Protein AF-A0A7S7NWF1-F1 (afdb_monomer)

Structure (mmCIF, N/CA/C/O backbone):
data_AF-A0A7S7NWF1-F1
#
_entry.id   AF-A0A7S7NWF1-F1
#
loop_
_atom_site.group_PDB
_atom_site.id
_atom_site.type_symbol
_atom_site.label_atom_id
_atom_site.label_alt_id
_atom_site.label_comp_id
_atom_site.label_asym_id
_atom_site.label_entity_id
_atom_site.label_seq_id
_atom_site.pdbx_PDB_ins_code
_atom_site.Cartn_x
_atom_site.Cartn_y
_atom_site.Cartn_z
_atom_site.occupancy
_atom_site.B_iso_or_equiv
_atom_site.auth_seq_id
_atom_site.auth_comp_id
_atom_site.auth_asym_id
_atom_site.auth_atom_id
_atom_site.pdbx_PDB_model_num
ATOM 1 N N . MET A 1 1 ? 35.796 22.844 -21.323 1.00 34.91 1 MET A N 1
ATOM 2 C CA . MET A 1 1 ? 35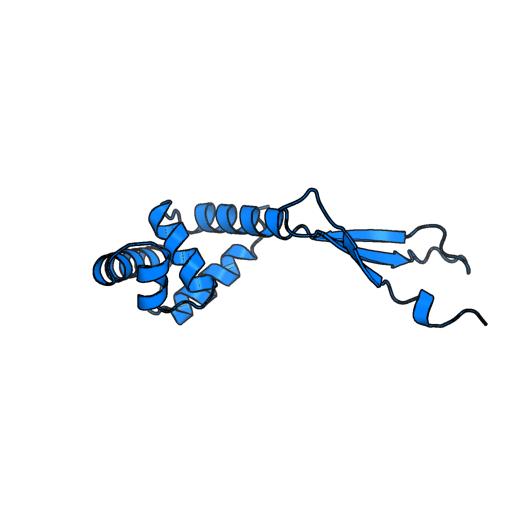.401 21.689 -20.488 1.00 34.91 1 MET A CA 1
ATOM 3 C C . MET A 1 1 ? 33.900 21.795 -20.284 1.00 34.91 1 MET A C 1
ATOM 5 O O . MET A 1 1 ? 33.510 22.794 -19.703 1.00 34.91 1 MET A O 1
ATOM 9 N N . PRO A 1 2 ? 33.062 20.896 -20.827 1.00 40.34 2 PRO A N 1
ATOM 10 C CA . PRO A 1 2 ? 31.645 20.875 -20.481 1.00 40.34 2 PRO A CA 1
ATOM 11 C C . PRO A 1 2 ? 31.454 20.173 -19.129 1.00 40.34 2 PRO A C 1
ATOM 13 O O . PRO A 1 2 ? 32.124 19.173 -18.854 1.00 40.34 2 PRO A O 1
ATOM 16 N N . ASP A 1 3 ? 30.579 20.742 -18.302 1.00 41.38 3 ASP A N 1
ATOM 17 C CA . ASP A 1 3 ? 30.317 20.360 -16.915 1.00 41.38 3 ASP A CA 1
ATOM 18 C C . ASP A 1 3 ? 29.914 18.891 -16.751 1.00 41.38 3 ASP A C 1
ATOM 20 O O . ASP A 1 3 ? 29.093 18.333 -17.482 1.00 41.38 3 ASP A O 1
ATOM 24 N N . SER A 1 4 ? 30.488 18.264 -15.728 1.00 49.88 4 SER A N 1
ATOM 25 C CA . SER A 1 4 ? 30.232 16.884 -15.307 1.00 49.88 4 SER A CA 1
ATOM 26 C C . SER A 1 4 ? 28.786 16.613 -14.860 1.00 49.88 4 SER A C 1
ATOM 28 O O . SER A 1 4 ? 28.414 15.447 -14.737 1.00 49.88 4 SER A O 1
ATOM 30 N N . GLU A 1 5 ? 27.962 17.648 -14.667 1.00 46.91 5 GLU A N 1
ATOM 31 C CA . GLU A 1 5 ? 26.540 17.522 -14.312 1.00 46.91 5 GLU A CA 1
ATOM 32 C C . GLU A 1 5 ? 25.650 17.107 -15.498 1.00 46.91 5 GLU A C 1
ATOM 34 O O . GLU A 1 5 ? 24.665 16.403 -15.299 1.00 46.91 5 GLU A O 1
ATOM 39 N N . ASP A 1 6 ? 26.030 17.415 -16.745 1.00 48.09 6 ASP A N 1
ATOM 40 C CA . ASP A 1 6 ? 25.208 17.133 -17.943 1.00 48.09 6 ASP A CA 1
ATOM 41 C C . ASP A 1 6 ? 25.234 15.642 -18.372 1.00 48.09 6 ASP A C 1
ATOM 43 O O . ASP A 1 6 ? 24.534 15.195 -19.287 1.00 48.09 6 ASP A O 1
ATOM 47 N N . ARG A 1 7 ? 26.051 14.827 -17.687 1.00 49.53 7 ARG A N 1
ATOM 48 C CA . ARG A 1 7 ? 26.140 13.370 -17.893 1.00 49.53 7 ARG A CA 1
ATOM 49 C C . ARG A 1 7 ? 25.207 12.566 -16.993 1.00 49.53 7 ARG A C 1
ATOM 51 O O . ARG A 1 7 ? 24.887 11.427 -17.337 1.00 49.53 7 ARG A O 1
ATOM 58 N N . ALA A 1 8 ? 24.783 13.118 -15.860 1.00 55.34 8 ALA A N 1
ATOM 59 C CA . ALA A 1 8 ? 23.874 12.440 -14.951 1.00 55.34 8 ALA A CA 1
ATOM 60 C C . ALA A 1 8 ? 22.443 12.731 -15.404 1.00 55.34 8 ALA A C 1
ATOM 62 O O . ALA A 1 8 ? 21.995 13.873 -15.396 1.00 55.34 8 ALA A O 1
ATOM 63 N N . GLY A 1 9 ? 21.729 11.705 -15.860 1.00 61.25 9 GLY A N 1
ATOM 64 C CA . GLY A 1 9 ? 20.334 11.868 -16.240 1.00 61.25 9 GLY A CA 1
ATOM 65 C C . GLY A 1 9 ? 19.509 12.531 -15.133 1.00 61.25 9 GLY A C 1
ATOM 66 O O . GLY A 1 9 ? 19.601 12.138 -13.973 1.00 61.25 9 GLY A O 1
ATOM 67 N N . GLY A 1 10 ? 18.722 13.547 -15.488 1.00 74.06 10 GLY A N 1
ATOM 68 C CA . GLY A 1 10 ? 17.906 14.300 -14.536 1.00 74.06 10 GLY A CA 1
ATOM 69 C C . GLY A 1 10 ? 16.556 13.632 -14.279 1.00 74.06 10 GLY A C 1
ATOM 70 O O . GLY A 1 10 ? 15.942 13.090 -15.204 1.00 74.06 10 GLY A O 1
ATOM 71 N N . LEU A 1 11 ? 16.084 13.692 -13.031 1.00 73.19 11 LEU A N 1
ATOM 72 C CA . LEU A 1 11 ? 14.693 13.402 -12.689 1.00 73.19 11 LEU A CA 1
ATOM 73 C C . LEU A 1 11 ? 13.858 14.657 -12.963 1.00 73.19 11 LEU A C 1
ATOM 75 O O . LEU A 1 11 ? 14.127 15.717 -12.404 1.00 73.19 11 LEU A O 1
ATOM 79 N N . VAL A 1 12 ? 12.836 14.530 -13.801 1.00 81.62 12 VAL A N 1
ATOM 80 C CA . VAL A 1 12 ? 11.898 15.606 -14.127 1.00 81.62 12 VAL A CA 1
ATOM 81 C C . VAL A 1 12 ? 10.490 15.145 -13.782 1.00 81.62 12 VAL A C 1
ATOM 83 O O . VAL A 1 12 ? 10.065 14.057 -14.171 1.00 81.62 12 VAL A O 1
ATOM 86 N N . GLN A 1 13 ? 9.752 15.979 -13.055 1.00 80.06 13 GLN A N 1
ATOM 87 C CA . GLN A 1 13 ? 8.312 15.809 -12.904 1.00 80.06 13 GLN A CA 1
ATOM 88 C C . GLN A 1 13 ? 7.605 16.421 -14.109 1.00 80.06 13 GLN A C 1
ATOM 90 O O . GLN A 1 13 ? 7.828 17.582 -14.444 1.00 80.06 13 GLN A O 1
ATOM 95 N N . ILE A 1 14 ? 6.762 15.629 -14.769 1.00 82.56 14 ILE A N 1
ATOM 96 C CA . ILE A 1 14 ? 5.909 16.105 -15.856 1.00 82.56 14 ILE A CA 1
ATOM 97 C C . ILE A 1 14 ? 4.510 16.299 -15.281 1.00 82.56 14 ILE A C 1
ATOM 99 O O . ILE A 1 14 ? 3.824 15.330 -14.932 1.00 82.56 14 ILE A O 1
ATOM 103 N N . GLU A 1 15 ? 4.112 17.564 -15.182 1.00 82.88 15 GLU A N 1
ATOM 104 C CA . GLU A 1 15 ? 2.767 17.961 -14.781 1.00 82.88 15 GLU A CA 1
ATOM 105 C C . GLU A 1 15 ? 1.727 17.413 -15.761 1.00 82.88 15 GLU A C 1
ATOM 107 O O . GLU A 1 15 ? 1.922 17.381 -16.980 1.00 82.88 15 GLU A O 1
ATOM 112 N N . ARG A 1 16 ? 0.603 16.961 -15.209 1.00 78.94 16 ARG A N 1
ATOM 113 C CA . ARG A 1 16 ? -0.545 16.473 -15.978 1.00 78.94 16 ARG A CA 1
ATOM 114 C C . ARG A 1 16 ? -1.678 17.491 -15.898 1.00 78.94 16 ARG A C 1
ATOM 116 O O . ARG A 1 16 ? -1.599 18.482 -15.178 1.00 78.94 16 ARG A O 1
ATOM 123 N N . SER A 1 17 ? -2.757 17.241 -16.638 1.00 80.31 17 SER A N 1
ATOM 124 C CA . SER A 1 17 ? -3.998 18.006 -16.498 1.00 80.31 17 SER A CA 1
ATOM 125 C C . SER A 1 17 ? -4.411 18.117 -15.023 1.00 80.31 17 SER A C 1
ATOM 127 O O . SER A 1 17 ? -4.219 17.170 -14.254 1.00 80.31 17 SER A O 1
ATOM 129 N N . ALA A 1 18 ? -4.978 19.267 -14.646 1.00 68.06 18 ALA A N 1
ATOM 130 C CA . ALA A 1 18 ? -5.285 19.608 -13.259 1.00 68.06 18 ALA A CA 1
ATOM 131 C C . ALA A 1 18 ? -5.995 18.458 -12.515 1.00 68.06 18 ALA A C 1
ATOM 133 O O . ALA A 1 18 ? -7.057 17.996 -12.932 1.00 68.06 18 ALA A O 1
ATOM 134 N N . GLY A 1 19 ? -5.387 17.998 -11.415 1.00 69.00 19 GLY A N 1
ATOM 135 C CA . GLY A 1 19 ? -5.923 16.948 -10.540 1.00 69.00 19 GLY A CA 1
ATOM 136 C C . GLY A 1 19 ? -5.339 15.541 -10.727 1.00 69.00 19 GLY A C 1
ATOM 137 O O . GLY A 1 19 ? -5.716 14.640 -9.981 1.00 69.00 19 GLY A O 1
ATOM 138 N N . GLN A 1 20 ? -4.421 15.320 -11.674 1.00 75.50 20 GLN A N 1
ATOM 139 C CA . GLN A 1 20 ? -3.729 14.033 -11.830 1.00 75.50 20 GLN A CA 1
ATOM 140 C C . GLN A 1 20 ? -2.340 14.046 -11.181 1.00 75.50 20 GLN A C 1
ATOM 142 O O . GLN A 1 20 ? -1.635 15.049 -11.233 1.00 75.50 20 GLN A O 1
ATOM 147 N N . ALA A 1 21 ? -1.928 12.911 -10.604 1.00 75.50 21 ALA A N 1
ATOM 148 C CA . ALA A 1 21 ? -0.576 12.759 -10.070 1.00 75.50 21 ALA A CA 1
ATOM 149 C C . ALA A 1 21 ? 0.474 12.960 -11.186 1.00 75.50 21 ALA A C 1
ATOM 151 O O . ALA A 1 21 ? 0.293 12.404 -12.278 1.00 75.50 21 ALA A O 1
ATOM 152 N N . PRO A 1 22 ? 1.558 13.719 -10.935 1.00 81.25 22 PRO A N 1
ATOM 153 C CA . PRO A 1 22 ? 2.575 14.002 -11.942 1.00 81.25 22 PRO A CA 1
ATOM 154 C C . PRO A 1 22 ? 3.297 12.720 -12.367 1.00 81.25 22 PRO A C 1
ATOM 156 O O . PRO A 1 22 ? 3.451 11.775 -11.585 1.00 81.25 22 PRO A O 1
ATOM 159 N N . LEU A 1 23 ? 3.753 12.685 -13.617 1.00 82.75 23 LEU A N 1
ATOM 160 C CA . LEU A 1 23 ? 4.610 11.602 -14.097 1.00 82.75 23 LEU A CA 1
ATOM 161 C C . LEU A 1 23 ? 6.044 11.854 -13.628 1.00 82.75 23 LEU A C 1
ATOM 163 O O . LEU A 1 23 ? 6.510 12.992 -13.635 1.00 82.75 23 LEU A O 1
ATOM 167 N N . LEU A 1 24 ? 6.760 10.792 -13.267 1.00 84.25 24 LEU A N 1
ATOM 168 C CA . LEU A 1 24 ? 8.194 10.863 -12.997 1.00 84.25 24 LEU A CA 1
ATOM 169 C C . LEU A 1 24 ? 8.936 10.432 -14.257 1.00 84.25 24 LEU A C 1
ATOM 171 O O . LEU A 1 24 ? 8.810 9.285 -14.679 1.00 84.25 24 LEU A O 1
ATOM 175 N N . ALA A 1 25 ? 9.700 11.332 -14.859 1.00 85.50 25 ALA A N 1
ATOM 176 C CA . ALA A 1 25 ? 10.542 11.030 -16.004 1.00 85.50 25 ALA A CA 1
ATOM 177 C C . ALA A 1 25 ? 12.010 11.054 -15.584 1.00 85.50 25 ALA A C 1
ATOM 179 O O . ALA A 1 25 ? 12.450 11.980 -14.909 1.00 85.50 25 ALA A O 1
ATOM 180 N N . TRP A 1 26 ? 12.781 10.059 -16.009 1.00 83.56 26 TRP A N 1
ATOM 181 C CA . TRP A 1 26 ? 14.239 10.142 -15.985 1.00 83.56 26 TRP A CA 1
ATOM 182 C C . TRP A 1 26 ? 14.748 10.110 -17.422 1.00 83.56 26 TRP A C 1
ATOM 184 O O . TRP A 1 26 ? 14.270 9.307 -18.228 1.00 83.56 26 TRP A O 1
ATOM 194 N N . ALA A 1 27 ? 15.688 10.992 -17.751 1.00 82.56 27 ALA A N 1
ATOM 195 C CA . ALA A 1 27 ? 16.275 11.070 -19.084 1.00 82.56 27 ALA A CA 1
ATOM 196 C C . ALA A 1 27 ? 17.768 10.771 -19.012 1.00 82.56 27 ALA A C 1
ATOM 198 O O . ALA A 1 27 ? 18.508 11.530 -18.400 1.00 82.56 27 ALA A O 1
ATOM 199 N N . THR A 1 28 ? 18.227 9.712 -19.671 1.00 82.44 28 THR A N 1
ATOM 200 C CA . THR A 1 28 ? 19.647 9.346 -19.726 1.00 82.44 28 THR A CA 1
ATOM 201 C C . THR A 1 28 ? 20.217 9.510 -21.125 1.00 82.44 28 THR A C 1
ATOM 203 O O . THR A 1 28 ? 19.549 9.139 -22.097 1.00 82.44 28 THR A O 1
ATOM 206 N N . PRO A 1 29 ? 21.428 10.074 -21.278 1.00 78.12 29 PRO A N 1
ATOM 207 C CA . PRO A 1 29 ? 22.098 10.091 -22.568 1.00 78.12 29 PRO A CA 1
ATOM 208 C C . PRO A 1 29 ? 22.392 8.661 -23.032 1.00 78.12 29 PRO A C 1
ATOM 210 O O . PRO A 1 29 ? 22.961 7.856 -22.295 1.00 78.12 29 PRO A O 1
ATOM 213 N N . LEU A 1 30 ? 22.021 8.345 -24.274 1.00 78.38 30 LEU A N 1
ATOM 214 C CA . LEU A 1 30 ? 22.397 7.078 -24.887 1.00 78.38 30 LEU A CA 1
ATOM 215 C C . LEU A 1 30 ? 23.804 7.233 -25.470 1.00 78.38 30 LEU A C 1
ATOM 217 O O . LEU A 1 30 ? 24.012 7.968 -26.437 1.00 78.38 30 LEU A O 1
ATOM 221 N N . VAL A 1 31 ? 24.782 6.566 -24.859 1.00 74.38 31 VAL A N 1
ATOM 222 C CA . VAL A 1 31 ? 26.170 6.594 -25.331 1.00 74.38 31 VAL A CA 1
ATOM 223 C C . VAL A 1 31 ? 26.252 5.791 -26.630 1.00 74.38 31 VAL A C 1
ATOM 225 O O . VAL A 1 31 ? 26.095 4.575 -26.619 1.00 74.38 31 VAL A O 1
ATOM 228 N N . ASN A 1 32 ? 26.489 6.469 -27.754 1.00 72.25 32 ASN A N 1
ATOM 229 C CA . ASN A 1 32 ? 26.598 5.857 -29.085 1.00 72.25 32 ASN A CA 1
ATOM 230 C C . ASN A 1 32 ? 28.024 5.942 -29.670 1.00 72.25 32 ASN A C 1
ATOM 232 O O . ASN A 1 32 ? 28.199 5.857 -30.881 1.00 72.25 32 ASN A O 1
ATOM 236 N N . GLY A 1 33 ? 29.042 6.150 -28.827 1.00 68.94 33 GLY A N 1
ATOM 237 C CA . GLY A 1 33 ? 30.437 6.328 -29.256 1.00 68.94 33 GLY A CA 1
ATOM 238 C C . GLY A 1 33 ? 30.778 7.731 -29.781 1.00 68.94 33 GLY A C 1
ATOM 239 O O . GLY A 1 33 ? 31.949 8.014 -30.014 1.00 68.94 33 GLY A O 1
ATOM 240 N N . SER A 1 34 ? 29.793 8.627 -29.917 1.00 69.00 34 SER A N 1
ATOM 241 C CA . SER A 1 34 ? 30.007 10.043 -30.237 1.00 69.00 34 SER A CA 1
ATOM 242 C C . SER A 1 34 ? 30.323 10.864 -28.976 1.00 69.00 34 SER A C 1
ATOM 244 O O . SER A 1 34 ? 29.718 10.625 -27.925 1.00 69.00 34 SER A O 1
ATOM 246 N N . PRO A 1 35 ? 31.209 11.878 -29.054 1.00 66.06 35 PRO A N 1
ATOM 247 C CA . PRO A 1 35 ? 31.443 12.825 -27.962 1.00 66.06 35 PRO A CA 1
ATOM 248 C C . PRO A 1 35 ? 30.205 13.666 -27.603 1.00 66.06 35 PRO A C 1
ATOM 250 O O . PRO A 1 35 ? 30.122 14.169 -26.483 1.00 66.06 35 PRO A O 1
ATOM 253 N N . THR A 1 36 ? 29.232 13.787 -28.513 1.00 68.19 36 THR A N 1
ATOM 254 C CA . THR A 1 36 ? 27.927 14.419 -28.277 1.00 68.19 36 THR A CA 1
ATOM 255 C C . THR A 1 36 ? 26.806 13.378 -28.415 1.00 68.19 36 THR A C 1
ATOM 257 O O . THR A 1 36 ? 26.605 12.841 -29.509 1.00 68.19 36 THR A O 1
ATOM 260 N N . PRO A 1 37 ? 26.063 13.055 -27.335 1.00 62.97 37 PRO A N 1
ATOM 261 C CA . PRO A 1 37 ? 24.969 12.093 -27.410 1.00 62.97 37 PRO A CA 1
ATOM 262 C C . PRO A 1 37 ? 23.817 12.668 -28.244 1.00 62.97 37 PRO A C 1
ATOM 264 O O . PRO A 1 37 ? 23.199 13.662 -27.873 1.00 62.97 37 PRO A O 1
ATOM 267 N N . THR A 1 38 ? 23.523 12.032 -29.380 1.00 70.25 38 THR A N 1
ATOM 268 C CA . THR A 1 38 ? 22.440 12.438 -30.298 1.00 70.25 38 THR A CA 1
ATOM 269 C C . THR A 1 38 ? 21.056 12.025 -29.792 1.00 70.25 38 THR A C 1
ATOM 271 O O . THR A 1 38 ? 20.054 12.644 -30.136 1.00 70.25 38 THR A O 1
ATOM 274 N N . TYR A 1 39 ? 20.992 10.984 -28.959 1.00 76.62 39 TYR A N 1
ATOM 275 C CA . TYR A 1 39 ? 19.747 10.403 -28.465 1.00 76.62 39 TYR A CA 1
ATOM 276 C C . TYR A 1 39 ? 19.753 10.329 -26.935 1.00 76.62 39 TYR A C 1
ATOM 278 O O . TYR A 1 39 ? 20.790 10.087 -26.312 1.00 76.62 39 TYR A O 1
ATOM 286 N N . ARG A 1 40 ? 18.577 10.502 -26.324 1.00 80.00 40 ARG A N 1
ATOM 287 C CA . ARG A 1 40 ? 18.347 10.290 -24.890 1.00 80.00 40 ARG A CA 1
ATOM 288 C C . ARG A 1 40 ? 17.228 9.269 -24.715 1.00 80.00 40 ARG A C 1
ATOM 290 O O . ARG A 1 40 ? 16.191 9.378 -25.365 1.00 80.00 40 ARG A O 1
ATOM 297 N N . ALA A 1 41 ? 17.435 8.283 -23.850 1.00 82.12 41 ALA A N 1
ATOM 298 C CA . ALA A 1 41 ? 16.368 7.386 -23.431 1.00 82.12 41 ALA A CA 1
ATOM 299 C C . ALA A 1 41 ? 15.610 8.040 -22.274 1.00 82.12 41 ALA A C 1
ATOM 301 O O . ALA A 1 41 ? 16.227 8.517 -21.322 1.00 82.12 41 ALA A O 1
ATOM 302 N N . VAL A 1 42 ? 14.282 8.063 -22.358 1.00 84.19 42 VAL A N 1
ATOM 303 C CA . VAL A 1 42 ? 13.418 8.601 -21.305 1.00 84.19 42 VAL A CA 1
ATOM 304 C C . VAL A 1 42 ? 12.580 7.460 -20.755 1.00 84.19 42 VAL A C 1
ATOM 306 O O . VAL A 1 42 ? 11.800 6.874 -21.504 1.00 84.19 42 VAL A O 1
ATOM 309 N N . ALA A 1 43 ? 12.720 7.135 -19.467 1.00 83.56 43 ALA A N 1
ATOM 310 C CA . ALA A 1 43 ? 11.746 6.261 -18.816 1.00 83.56 43 ALA A CA 1
ATOM 311 C C . ALA A 1 43 ? 10.763 7.096 -18.004 1.00 83.56 43 ALA A C 1
ATOM 313 O O . ALA A 1 43 ? 11.154 7.966 -17.227 1.00 83.56 43 ALA A O 1
ATOM 314 N N . ILE A 1 44 ? 9.482 6.810 -18.213 1.00 83.62 44 ILE A N 1
ATOM 315 C CA . ILE A 1 44 ? 8.360 7.495 -17.587 1.00 83.62 44 ILE A CA 1
ATOM 316 C C . ILE A 1 44 ? 7.702 6.511 -16.628 1.00 83.62 44 ILE A C 1
ATOM 318 O O . ILE A 1 44 ? 7.269 5.429 -17.028 1.00 83.62 44 ILE A O 1
ATOM 322 N N . VAL A 1 45 ? 7.606 6.894 -15.364 1.00 83.31 45 VAL A N 1
ATOM 323 C CA . VAL A 1 45 ? 6.845 6.186 -14.343 1.00 83.31 45 VAL A CA 1
ATOM 324 C C . VAL A 1 45 ? 5.551 6.956 -14.121 1.00 83.31 45 VAL A C 1
ATOM 326 O O . VAL A 1 45 ? 5.570 8.116 -13.715 1.00 83.31 45 VAL A O 1
ATOM 329 N N . ASP A 1 46 ? 4.425 6.297 -14.388 1.00 85.69 46 ASP A N 1
ATOM 330 C CA . ASP A 1 46 ? 3.088 6.793 -14.060 1.00 85.69 46 ASP A CA 1
ATOM 331 C C . ASP A 1 46 ? 2.626 6.145 -12.737 1.00 85.69 46 ASP A C 1
ATOM 333 O O . ASP A 1 46 ? 2.292 4.951 -12.724 1.00 85.69 46 ASP A O 1
ATOM 337 N N . PRO A 1 47 ? 2.602 6.893 -11.614 1.00 78.75 47 PRO A N 1
ATOM 338 C CA . PRO A 1 47 ? 2.174 6.360 -10.322 1.00 78.75 47 PRO A CA 1
ATOM 339 C C . PRO A 1 47 ? 0.724 5.859 -10.329 1.00 78.75 47 PRO A C 1
ATOM 341 O O . PRO A 1 47 ? 0.417 4.863 -9.669 1.00 78.75 47 PRO A O 1
ATOM 344 N N . ALA A 1 48 ? -0.161 6.501 -11.099 1.00 80.12 48 ALA A N 1
ATOM 345 C CA . ALA A 1 48 ? -1.569 6.124 -11.182 1.00 80.12 48 ALA A CA 1
ATOM 346 C C . ALA A 1 48 ? -1.741 4.792 -11.925 1.00 80.12 48 ALA A C 1
ATOM 348 O O . ALA A 1 48 ? -2.484 3.919 -11.473 1.00 80.12 48 ALA A O 1
ATOM 349 N N . ARG A 1 49 ? -0.989 4.575 -13.014 1.00 78.75 49 ARG A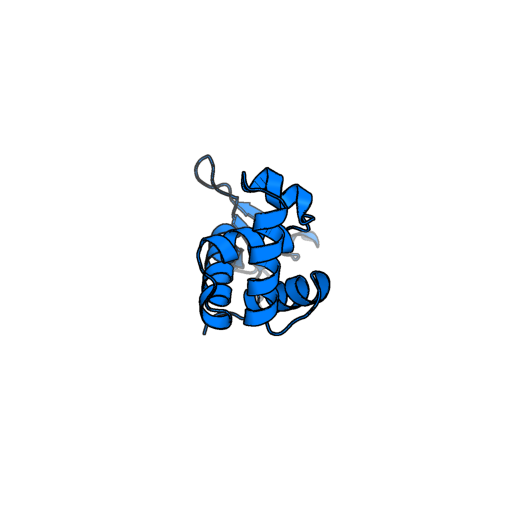 N 1
ATOM 350 C CA . ARG A 1 49 ? -0.948 3.258 -13.676 1.00 78.75 49 ARG A CA 1
ATOM 351 C C . ARG A 1 49 ? -0.388 2.183 -12.756 1.00 78.75 49 ARG A C 1
ATOM 353 O O 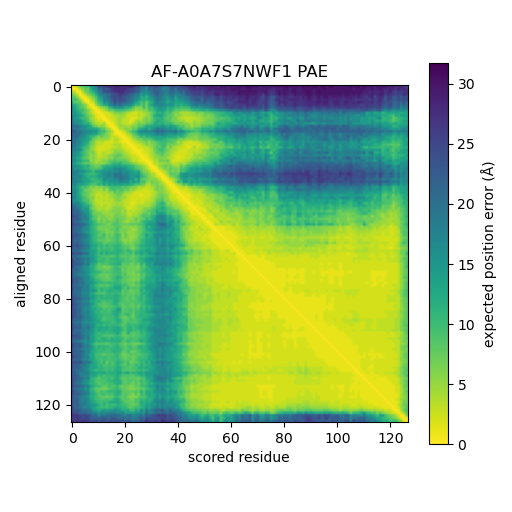. ARG A 1 49 ? -0.927 1.083 -12.727 1.00 78.75 49 ARG A O 1
ATOM 360 N N . ARG A 1 50 ? 0.643 2.498 -11.965 1.00 74.56 50 ARG A N 1
ATOM 361 C CA . ARG A 1 50 ? 1.223 1.531 -11.026 1.00 74.56 50 ARG A CA 1
ATOM 362 C C . ARG A 1 50 ? 0.229 1.089 -9.949 1.00 74.56 50 ARG A C 1
ATOM 364 O O . ARG A 1 50 ? 0.191 -0.097 -9.633 1.00 74.56 50 ARG A O 1
ATOM 371 N N . GLN A 1 51 ? -0.591 2.003 -9.426 1.00 76.38 51 GLN A N 1
ATOM 372 C CA . GLN A 1 51 ? -1.678 1.649 -8.504 1.00 76.38 51 GLN A CA 1
ATOM 373 C C . GLN A 1 51 ? -2.713 0.730 -9.163 1.00 76.38 51 GLN A C 1
ATOM 375 O O . GLN A 1 51 ? -3.057 -0.296 -8.583 1.00 76.38 51 GLN A O 1
ATOM 380 N N . LEU A 1 52 ? -3.147 1.033 -10.392 1.00 76.75 52 LEU A N 1
ATOM 381 C CA . LEU A 1 52 ? -4.090 0.182 -11.130 1.00 76.75 52 LEU A CA 1
ATOM 382 C C . LEU A 1 52 ? -3.537 -1.234 -11.361 1.00 76.75 52 LEU A C 1
ATOM 384 O O . LEU A 1 52 ? -4.242 -2.216 -11.130 1.00 76.75 52 LEU A O 1
ATOM 388 N N . THR A 1 53 ? -2.267 -1.355 -11.763 1.00 77.94 53 THR A N 1
ATOM 389 C CA . THR A 1 53 ? -1.608 -2.657 -11.949 1.00 77.94 53 THR A CA 1
ATOM 390 C C . THR A 1 53 ? -1.495 -3.427 -10.635 1.00 77.94 53 THR A C 1
ATOM 392 O O . THR A 1 53 ? -1.743 -4.631 -10.615 1.00 77.94 53 THR A O 1
ATOM 395 N N . ALA A 1 54 ? -1.174 -2.747 -9.531 1.00 82.19 54 ALA A N 1
ATOM 396 C CA . ALA A 1 54 ? -1.127 -3.369 -8.213 1.00 82.19 54 ALA A CA 1
ATOM 397 C C . ALA A 1 54 ? -2.498 -3.928 -7.805 1.00 82.19 54 ALA A C 1
ATOM 399 O O . ALA A 1 54 ? -2.578 -5.082 -7.390 1.00 82.19 54 ALA A O 1
ATOM 400 N N . SER A 1 55 ? -3.582 -3.162 -7.973 1.00 83.06 55 SER A N 1
ATOM 401 C CA . SER A 1 55 ? -4.936 -3.644 -7.672 1.00 83.06 55 SER A CA 1
ATOM 402 C C . SER A 1 55 ? -5.302 -4.869 -8.515 1.00 83.06 55 SER A C 1
ATOM 404 O O . SER A 1 55 ? -5.775 -5.860 -7.961 1.00 83.06 55 SER A O 1
ATOM 406 N N . ALA A 1 56 ? -4.999 -4.859 -9.818 1.00 83.06 56 ALA A N 1
ATOM 407 C CA . ALA A 1 56 ? -5.237 -6.005 -10.699 1.00 83.06 56 ALA A CA 1
ATOM 408 C C . ALA A 1 56 ? -4.424 -7.252 -10.289 1.00 83.06 56 ALA A C 1
ATOM 410 O O . ALA A 1 56 ? -4.960 -8.361 -10.251 1.00 83.06 56 ALA A O 1
ATOM 411 N N . ALA A 1 57 ? -3.149 -7.083 -9.924 1.00 85.62 57 ALA A N 1
ATOM 412 C CA . ALA A 1 57 ? -2.297 -8.178 -9.456 1.00 85.62 57 ALA A CA 1
ATOM 413 C C . ALA A 1 57 ? -2.812 -8.787 -8.138 1.00 85.62 57 ALA A C 1
ATOM 415 O O . ALA A 1 57 ? -2.836 -10.011 -7.969 1.00 85.62 57 ALA A O 1
ATOM 416 N N . LEU A 1 58 ? -3.277 -7.946 -7.208 1.00 88.75 58 LEU A N 1
ATOM 417 C CA . LEU A 1 58 ? -3.884 -8.386 -5.951 1.00 88.75 58 LEU A CA 1
ATOM 418 C C . LEU A 1 58 ? -5.201 -9.141 -6.182 1.00 88.75 58 LEU A C 1
ATOM 420 O O . LEU A 1 58 ? -5.428 -10.176 -5.549 1.00 88.75 58 LEU A O 1
ATOM 424 N N . GLU A 1 59 ? -6.045 -8.667 -7.101 1.00 86.75 59 GLU A N 1
ATOM 425 C CA . GLU A 1 59 ? -7.284 -9.349 -7.486 1.00 86.75 59 GLU A CA 1
ATOM 426 C C . GLU A 1 59 ? -7.005 -10.729 -8.094 1.00 86.75 59 GLU A C 1
ATOM 428 O O . GLU A 1 59 ? -7.607 -11.717 -7.663 1.00 86.75 59 GLU A O 1
ATOM 433 N N . ALA A 1 60 ? -6.043 -10.822 -9.017 1.00 84.81 60 ALA A N 1
ATOM 434 C CA . ALA A 1 60 ? -5.641 -12.083 -9.637 1.00 84.81 60 ALA A CA 1
ATOM 435 C C . ALA A 1 60 ? -5.065 -13.087 -8.620 1.00 84.81 60 ALA A C 1
ATOM 437 O O . ALA A 1 60 ? -5.348 -14.284 -8.698 1.00 84.81 60 ALA A O 1
ATOM 438 N N . THR A 1 61 ? -4.298 -12.603 -7.636 1.00 89.38 61 THR A N 1
ATOM 439 C CA . THR A 1 61 ? -3.592 -13.455 -6.665 1.00 89.38 61 THR A CA 1
ATOM 440 C C . THR A 1 61 ? -4.495 -13.929 -5.524 1.00 89.38 61 THR A C 1
ATOM 442 O O . THR A 1 61 ? -4.445 -15.096 -5.136 1.00 89.38 61 THR A O 1
ATOM 445 N N . PHE A 1 62 ? -5.313 -13.038 -4.954 1.00 90.50 62 PHE A N 1
ATOM 446 C CA . PHE A 1 62 ? -6.039 -13.314 -3.707 1.00 90.50 62 PHE A CA 1
ATOM 447 C C . PHE A 1 62 ? -7.559 -13.378 -3.858 1.00 90.50 62 PHE A C 1
ATOM 449 O O . PHE A 1 62 ? -8.241 -13.785 -2.911 1.00 90.50 62 PHE A O 1
ATOM 456 N N . ARG A 1 63 ? -8.109 -12.986 -5.018 1.00 89.31 63 ARG A N 1
ATOM 457 C CA . ARG A 1 63 ? -9.560 -12.958 -5.285 1.00 89.31 63 ARG A CA 1
ATOM 458 C C . ARG A 1 63 ? -10.331 -12.219 -4.182 1.00 89.31 63 ARG A C 1
ATOM 460 O O . ARG A 1 63 ? -11.332 -12.702 -3.629 1.00 89.31 63 ARG A O 1
ATOM 467 N N . PHE A 1 64 ? -9.809 -11.062 -3.790 1.00 91.81 64 PHE A N 1
ATOM 468 C CA . PHE A 1 64 ? -10.480 -10.183 -2.844 1.00 91.81 64 PHE A CA 1
ATOM 469 C C . PHE A 1 64 ? -11.726 -9.563 -3.475 1.00 91.81 64 PHE A C 1
ATOM 471 O O . PHE A 1 64 ? -11.787 -9.279 -4.665 1.00 91.81 64 PHE A O 1
ATOM 478 N N . THR A 1 65 ? -12.746 -9.359 -2.651 1.00 91.50 65 THR A N 1
ATOM 479 C CA . THR A 1 65 ? -13.910 -8.547 -3.012 1.00 91.50 65 THR A CA 1
ATOM 480 C C . THR A 1 65 ? -13.541 -7.063 -2.980 1.00 91.50 65 THR A C 1
ATOM 482 O O . THR A 1 65 ? -12.576 -6.671 -2.325 1.00 91.50 65 THR A O 1
ATOM 485 N N . LYS A 1 66 ? -14.365 -6.198 -3.585 1.00 90.44 66 LYS A N 1
ATOM 486 C CA . LYS A 1 66 ? -14.150 -4.738 -3.549 1.00 90.44 66 LYS A CA 1
ATOM 487 C C . LYS A 1 66 ? -14.011 -4.178 -2.125 1.00 90.44 66 LYS A C 1
ATOM 489 O O . LYS A 1 66 ? -13.218 -3.274 -1.892 1.00 90.44 66 LYS A O 1
ATOM 494 N N . ALA A 1 67 ? -14.770 -4.707 -1.164 1.00 91.69 67 ALA A N 1
ATOM 495 C CA . ALA A 1 67 ? -14.699 -4.263 0.229 1.00 91.69 67 ALA A CA 1
ATOM 496 C C . ALA A 1 67 ? -13.400 -4.712 0.923 1.00 91.69 67 ALA A C 1
ATOM 498 O O . ALA A 1 67 ? -12.812 -3.956 1.693 1.00 91.69 67 ALA A O 1
ATOM 499 N N . GLU A 1 68 ? -12.936 -5.924 0.620 1.00 94.06 68 GLU A N 1
ATOM 500 C CA . GLU A 1 68 ? -11.662 -6.454 1.111 1.00 94.06 68 GLU A CA 1
ATOM 501 C C . GLU A 1 68 ? -10.472 -5.702 0.505 1.00 94.06 68 GLU A C 1
ATOM 503 O O . GLU A 1 68 ? -9.553 -5.359 1.242 1.00 94.06 68 GLU A O 1
ATOM 508 N N . MET A 1 69 ? -10.525 -5.375 -0.793 1.00 93.50 69 MET A N 1
ATOM 509 C CA . MET A 1 69 ? -9.510 -4.565 -1.477 1.00 93.50 69 MET A CA 1
ATOM 510 C C . MET A 1 69 ? -9.338 -3.197 -0.820 1.00 93.50 69 MET A C 1
ATOM 512 O O . MET A 1 69 ? -8.226 -2.833 -0.449 1.00 93.50 69 MET A O 1
ATOM 516 N N . ARG A 1 70 ? -10.443 -2.485 -0.565 1.00 93.81 70 ARG A N 1
ATOM 517 C CA . ARG A 1 70 ? -10.404 -1.180 0.118 1.00 93.81 70 ARG A CA 1
ATOM 518 C C . ARG A 1 70 ? -9.726 -1.260 1.483 1.00 93.81 70 ARG A C 1
ATOM 520 O O . ARG A 1 70 ? -8.976 -0.361 1.851 1.00 93.81 70 ARG A O 1
ATOM 527 N N . LEU A 1 71 ? -9.979 -2.329 2.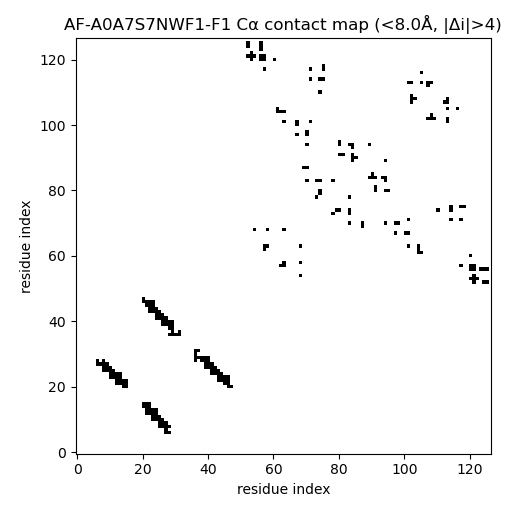243 1.00 95.94 71 LEU A N 1
ATOM 528 C CA . LEU A 1 71 ? -9.313 -2.533 3.527 1.00 95.94 71 LEU A CA 1
ATOM 529 C C . LEU A 1 71 ? -7.833 -2.895 3.357 1.00 95.94 71 LEU A C 1
ATOM 531 O O . LEU A 1 71 ? -7.000 -2.359 4.084 1.00 95.94 71 LEU A O 1
ATOM 535 N N . ALA A 1 72 ? -7.499 -3.770 2.409 1.00 94.38 72 ALA A N 1
ATOM 536 C CA . ALA A 1 72 ? -6.123 -4.146 2.102 1.00 94.38 72 ALA A CA 1
ATOM 537 C C . ALA A 1 72 ? -5.272 -2.919 1.728 1.00 94.38 72 ALA A C 1
ATOM 539 O O . ALA A 1 72 ? -4.167 -2.771 2.247 1.00 94.38 72 ALA A O 1
ATOM 540 N N . GLU A 1 73 ? -5.818 -1.993 0.936 1.00 93.00 73 GLU A N 1
ATOM 541 C CA . GLU A 1 73 ? -5.185 -0.711 0.601 1.00 93.00 73 GLU A CA 1
ATOM 542 C C . GLU A 1 73 ? -4.901 0.137 1.849 1.00 93.00 73 GLU A C 1
ATOM 544 O O . GLU A 1 73 ? -3.797 0.656 2.001 1.00 93.00 73 GLU A O 1
ATOM 549 N N . GLN A 1 74 ? -5.845 0.237 2.797 1.00 95.25 74 GLN A N 1
ATOM 550 C CA . GLN A 1 74 ? -5.590 0.959 4.054 1.00 95.25 74 GLN A CA 1
ATOM 551 C C . GLN A 1 74 ? -4.454 0.314 4.860 1.00 95.25 74 GLN A C 1
ATOM 553 O O . GLN A 1 74 ? -3.624 1.029 5.420 1.00 95.25 74 GLN A O 1
ATOM 558 N N . MET A 1 75 ? -4.391 -1.021 4.897 1.00 94.75 75 MET A N 1
ATOM 559 C CA . MET A 1 75 ? -3.316 -1.742 5.589 1.00 94.75 75 MET A CA 1
ATOM 560 C C . MET A 1 75 ? -1.957 -1.527 4.911 1.00 94.75 75 MET A C 1
ATOM 562 O O . MET A 1 75 ? -0.959 -1.341 5.601 1.00 94.75 75 MET A O 1
ATOM 566 N N . MET A 1 76 ? -1.908 -1.525 3.575 1.00 92.62 76 MET A N 1
ATOM 567 C CA . MET A 1 76 ? -0.689 -1.235 2.807 1.00 92.62 76 MET A CA 1
ATOM 568 C C . MET A 1 76 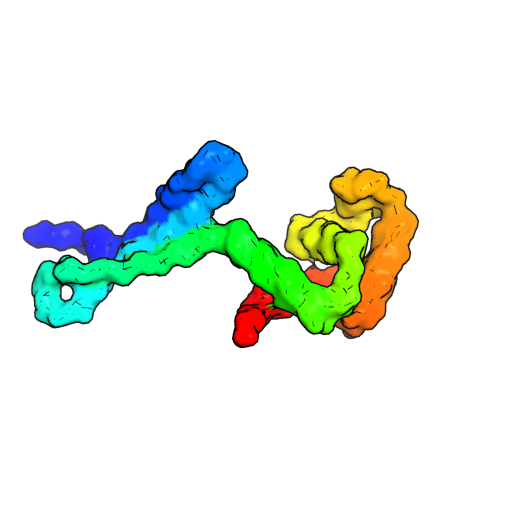? -0.209 0.206 2.998 1.00 92.62 76 MET A C 1
ATOM 570 O O . MET A 1 76 ? 0.994 0.444 3.016 1.00 92.62 76 MET A O 1
ATOM 574 N N . ASN A 1 77 ? -1.135 1.139 3.222 1.00 91.56 77 ASN A N 1
ATOM 575 C CA . ASN A 1 77 ? -0.839 2.525 3.589 1.00 91.56 77 ASN A CA 1
ATOM 576 C C . ASN A 1 77 ? -0.430 2.693 5.067 1.00 91.56 77 ASN A C 1
ATOM 578 O O . ASN A 1 77 ? -0.324 3.818 5.547 1.00 91.56 77 ASN A O 1
ATOM 582 N N . GLY A 1 78 ? -0.233 1.597 5.807 1.00 92.75 78 GLY A N 1
ATOM 583 C CA . GLY A 1 78 ? 0.248 1.622 7.189 1.00 92.75 78 GLY A CA 1
ATOM 584 C C . GLY A 1 78 ? -0.808 1.972 8.236 1.00 92.75 78 GLY A C 1
ATOM 585 O O . GLY A 1 78 ? -0.464 2.097 9.408 1.00 92.75 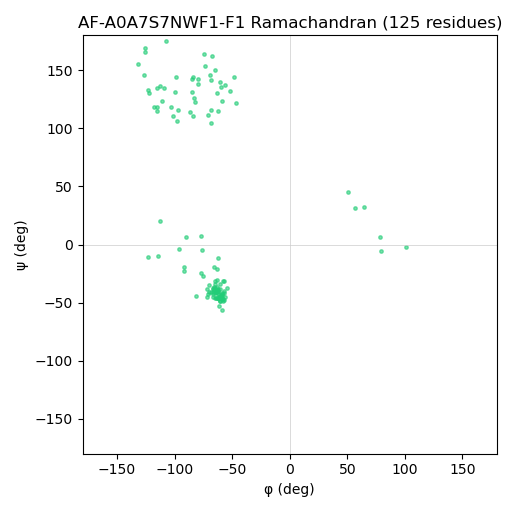78 GLY A O 1
ATOM 586 N N . LYS A 1 79 ? -2.088 2.096 7.859 1.00 95.69 79 LYS A N 1
ATOM 587 C CA . LYS A 1 79 ? -3.149 2.414 8.822 1.00 95.69 79 LYS A CA 1
ATOM 588 C C . LYS A 1 79 ? -3.383 1.259 9.790 1.00 95.69 79 LYS A C 1
ATOM 590 O O . LYS A 1 79 ? -3.418 0.085 9.411 1.00 95.69 79 LYS A O 1
ATOM 595 N N . SER A 1 80 ? -3.630 1.599 11.047 1.00 96.31 80 SER A N 1
ATOM 596 C CA . SER A 1 80 ? -4.164 0.677 12.042 1.00 96.31 80 SER A CA 1
ATOM 597 C C . SER A 1 80 ? -5.612 0.278 11.705 1.00 96.31 80 SER A C 1
ATOM 599 O O . SER A 1 80 ? -6.310 0.975 10.960 1.00 96.31 80 SER A O 1
ATOM 601 N N . PRO A 1 81 ? -6.132 -0.821 12.279 1.00 96.12 81 PRO A N 1
ATOM 602 C CA . PRO A 1 81 ? -7.527 -1.212 12.086 1.00 96.12 81 PRO A CA 1
ATOM 603 C C . PRO A 1 81 ? -8.539 -0.130 12.504 1.00 96.12 81 PRO A C 1
ATOM 605 O O . PRO A 1 81 ? -9.609 -0.035 11.907 1.00 96.12 81 PRO A O 1
ATOM 608 N N . ALA A 1 82 ? -8.209 0.689 13.509 1.00 97.50 82 ALA A N 1
ATOM 609 C CA . ALA A 1 82 ? -9.060 1.787 13.966 1.00 97.50 82 ALA A CA 1
ATOM 610 C C . ALA A 1 82 ? -9.085 2.949 12.962 1.00 97.50 82 ALA A C 1
ATOM 612 O O . ALA A 1 82 ? -10.159 3.427 12.603 1.00 97.50 82 ALA A O 1
ATOM 613 N N . GLU A 1 83 ? -7.926 3.347 12.441 1.00 97.81 83 GLU A N 1
ATOM 614 C CA . GLU A 1 83 ? -7.831 4.391 11.411 1.00 97.81 83 GLU A CA 1
ATOM 615 C C . GLU A 1 83 ? -8.473 3.944 10.094 1.00 97.81 83 GLU A C 1
ATOM 617 O O . GLU A 1 83 ? -9.126 4.732 9.413 1.00 97.81 83 GLU A O 1
ATOM 622 N N . ALA A 1 84 ? -8.342 2.664 9.738 1.00 97.31 84 ALA A N 1
ATOM 623 C CA . ALA A 1 84 ? -9.021 2.099 8.578 1.00 97.31 84 ALA A CA 1
ATOM 624 C C . ALA A 1 84 ? -10.548 2.104 8.748 1.00 97.31 84 ALA A C 1
ATOM 626 O O . ALA A 1 84 ? -11.262 2.374 7.785 1.00 97.31 84 ALA A O 1
ATOM 627 N N . ALA A 1 85 ? -11.052 1.845 9.959 1.00 97.69 85 ALA A N 1
ATOM 628 C CA . ALA A 1 85 ? -12.480 1.925 10.264 1.00 97.69 85 ALA A CA 1
ATOM 629 C C . ALA A 1 85 ? -13.016 3.345 10.021 1.00 97.69 85 ALA A C 1
ATOM 631 O O . ALA A 1 85 ? -13.995 3.516 9.294 1.00 97.69 85 ALA A O 1
ATOM 632 N N . GLN A 1 86 ? -12.315 4.355 10.546 1.00 97.75 86 GLN A N 1
ATOM 633 C CA . GLN A 1 86 ? -12.646 5.766 10.330 1.00 97.75 86 GLN A CA 1
ATOM 634 C C . GLN A 1 86 ? -12.584 6.146 8.846 1.00 97.75 86 GLN A C 1
ATOM 636 O O . GLN A 1 86 ? -13.539 6.706 8.317 1.00 97.75 86 GLN A O 1
ATOM 641 N N . ALA A 1 87 ? -11.501 5.783 8.154 1.00 96.81 87 ALA A N 1
ATOM 642 C CA . ALA A 1 87 ? -11.304 6.124 6.746 1.00 96.81 87 ALA A CA 1
ATOM 643 C C . ALA A 1 87 ? -12.352 5.497 5.812 1.00 96.81 87 ALA A C 1
ATOM 645 O O . ALA A 1 87 ? -12.669 6.068 4.773 1.00 96.81 87 ALA A O 1
ATOM 646 N N . LEU A 1 88 ? -12.873 4.319 6.163 1.00 96.12 88 LEU A N 1
ATOM 647 C CA . LEU A 1 88 ? -13.858 3.592 5.362 1.00 96.12 88 LEU A CA 1
ATOM 648 C C . LEU A 1 88 ? -15.308 3.840 5.807 1.00 96.12 88 LEU A C 1
ATOM 650 O O . LEU A 1 88 ? -16.219 3.311 5.173 1.00 96.12 88 LEU A O 1
ATOM 654 N N . GLY A 1 89 ? -15.533 4.604 6.883 1.00 96.75 89 GLY A N 1
ATOM 655 C CA . GLY A 1 89 ? -16.871 4.859 7.424 1.00 96.75 89 GLY A CA 1
ATOM 656 C C . GLY A 1 89 ? -17.571 3.601 7.953 1.00 96.75 89 GLY A C 1
ATOM 657 O O . GLY A 1 89 ? -18.789 3.480 7.845 1.00 96.75 89 GLY A O 1
ATOM 658 N N . ILE A 1 90 ? -16.815 2.638 8.489 1.00 96.81 90 ILE A N 1
ATOM 659 C CA . ILE A 1 90 ? -17.340 1.370 9.026 1.00 96.81 90 ILE A CA 1
ATOM 660 C C . ILE A 1 90 ? -16.881 1.147 10.466 1.00 96.81 90 ILE A C 1
ATOM 662 O O . ILE A 1 90 ? -15.952 1.783 10.953 1.00 96.81 90 ILE A O 1
ATOM 666 N N . THR A 1 91 ? -17.511 0.206 11.169 1.00 97.94 91 THR A N 1
ATOM 667 C CA . THR A 1 91 ? -17.125 -0.104 12.552 1.00 97.94 91 THR A CA 1
ATOM 668 C C . THR A 1 91 ? -15.808 -0.882 12.623 1.00 97.94 91 THR A C 1
ATOM 670 O O . THR A 1 91 ? -15.473 -1.671 11.733 1.00 97.94 91 THR A O 1
ATOM 673 N N . ILE A 1 92 ? -15.098 -0.755 13.749 1.00 97.31 92 ILE A N 1
ATOM 674 C CA . ILE A 1 92 ? -13.919 -1.583 14.051 1.00 97.31 92 ILE A CA 1
ATOM 675 C C . ILE A 1 92 ? -14.244 -3.085 14.052 1.00 97.31 92 ILE A C 1
ATOM 677 O O . ILE A 1 92 ? -13.403 -3.910 13.691 1.00 97.31 92 ILE A O 1
ATOM 681 N N . HIS A 1 93 ? -15.472 -3.458 14.422 1.00 97.81 93 HIS A N 1
ATOM 682 C CA . HIS A 1 93 ? -15.929 -4.842 14.371 1.00 97.81 93 HIS A CA 1
ATOM 683 C C . HIS A 1 93 ? -15.989 -5.348 12.922 1.00 97.81 93 HIS A C 1
ATOM 685 O O . HIS A 1 93 ? -15.450 -6.412 12.616 1.00 97.81 93 HIS A O 1
ATOM 691 N N . THR A 1 94 ? -16.550 -4.549 12.010 1.00 96.94 94 THR A N 1
ATOM 692 C CA . THR A 1 94 ? -16.584 -4.853 10.573 1.00 96.94 94 THR A CA 1
ATOM 693 C C . THR A 1 94 ? -15.173 -4.985 9.999 1.00 96.94 94 THR A C 1
ATOM 695 O O . THR A 1 94 ? -14.888 -5.956 9.296 1.00 96.94 94 THR A O 1
ATOM 698 N N . VAL A 1 95 ? -14.258 -4.075 10.361 1.00 97.31 95 VAL A N 1
ATOM 699 C CA . VAL A 1 95 ? -12.843 -4.159 9.959 1.00 97.31 95 VAL A CA 1
ATOM 700 C C . VAL A 1 95 ? -12.208 -5.467 10.423 1.00 97.31 95 VAL A C 1
ATOM 702 O O . VAL A 1 95 ? -11.571 -6.151 9.627 1.00 97.31 95 VAL A O 1
ATOM 705 N N . ARG A 1 96 ? -12.402 -5.863 11.687 1.00 96.06 96 ARG A N 1
ATOM 706 C CA . ARG A 1 96 ? -11.864 -7.126 12.224 1.00 96.06 96 ARG A CA 1
ATOM 707 C C . ARG A 1 96 ? -12.402 -8.346 11.475 1.00 96.06 96 ARG A C 1
ATOM 709 O O . ARG A 1 96 ? -11.646 -9.282 11.211 1.00 96.06 96 ARG A O 1
ATOM 716 N N . THR A 1 97 ? -13.676 -8.331 11.094 1.00 97.06 97 THR A N 1
ATOM 717 C CA . THR A 1 97 ? -14.282 -9.389 10.272 1.00 97.06 97 THR A CA 1
ATOM 718 C C . THR A 1 97 ? -13.634 -9.467 8.892 1.00 97.06 97 THR A C 1
ATOM 720 O O . THR A 1 97 ? -13.268 -10.555 8.446 1.00 97.06 97 THR A O 1
ATOM 723 N N . TYR A 1 98 ? -13.426 -8.331 8.225 1.00 96.62 98 TYR A N 1
ATOM 724 C CA . TYR A 1 98 ? -12.733 -8.297 6.937 1.00 96.62 98 TYR A CA 1
ATOM 725 C C . TYR A 1 98 ? -11.255 -8.685 7.057 1.00 96.62 98 TYR A C 1
ATOM 727 O O . TYR A 1 98 ? -10.777 -9.449 6.226 1.00 96.62 98 TYR A O 1
ATOM 735 N N . LEU A 1 99 ? -10.549 -8.282 8.119 1.00 96.50 99 LEU A N 1
ATOM 736 C CA . LEU A 1 99 ? -9.171 -8.714 8.377 1.00 96.50 99 LEU A CA 1
ATOM 737 C C . LEU A 1 99 ? -9.059 -10.232 8.513 1.00 96.50 99 LEU A C 1
ATOM 739 O O . LEU A 1 99 ? -8.161 -10.820 7.922 1.00 96.50 99 LEU A O 1
ATOM 743 N N . LYS A 1 100 ? -9.988 -10.890 9.217 1.00 95.94 100 LYS A N 1
ATOM 744 C CA . LYS A 1 100 ? -10.009 -12.361 9.290 1.00 95.94 100 LYS A CA 1
ATOM 745 C C . LYS A 1 100 ? -10.142 -13.002 7.907 1.00 95.94 100 LYS A C 1
ATOM 747 O O . LYS A 1 100 ? -9.457 -13.982 7.623 1.00 95.94 100 LYS A O 1
ATOM 752 N N . ARG A 1 101 ? -10.990 -12.445 7.037 1.00 96.19 101 ARG A N 1
ATOM 753 C CA . ARG A 1 101 ? -11.146 -12.929 5.654 1.00 96.19 101 ARG A CA 1
ATOM 754 C C . ARG A 1 101 ? -9.885 -12.694 4.829 1.00 96.19 101 ARG A C 1
ATOM 756 O O . ARG A 1 101 ? -9.454 -13.609 4.134 1.00 96.19 101 ARG A O 1
ATOM 763 N N . LEU A 1 102 ? -9.266 -11.519 4.956 1.00 95.69 102 LEU A N 1
ATOM 764 C CA . LEU A 1 102 ? -7.989 -11.202 4.316 1.00 95.69 102 LEU A CA 1
ATOM 765 C C . LEU A 1 102 ? -6.896 -12.172 4.764 1.00 95.69 102 LEU A C 1
ATOM 767 O O . LEU A 1 102 ? -6.213 -12.733 3.919 1.00 95.69 102 LEU A O 1
ATOM 771 N N . TYR A 1 103 ? -6.770 -12.436 6.065 1.00 96.81 103 TYR A N 1
ATOM 772 C CA . TYR A 1 103 ? -5.816 -13.403 6.610 1.00 96.81 103 TYR A CA 1
ATOM 773 C C . TYR A 1 103 ? -6.035 -14.807 6.060 1.00 96.81 103 TYR A C 1
ATOM 775 O O . TYR A 1 103 ? -5.081 -15.439 5.618 1.00 96.81 103 TYR A O 1
ATOM 783 N N . HIS A 1 104 ? -7.286 -15.265 6.022 1.00 96.00 104 HIS A N 1
ATOM 784 C CA . HIS A 1 104 ? -7.630 -16.568 5.469 1.00 96.00 104 HIS A CA 1
ATOM 785 C C . HIS A 1 104 ? -7.273 -16.669 3.978 1.00 96.00 104 HIS A C 1
ATOM 787 O O . HIS A 1 104 ? -6.534 -17.562 3.575 1.00 96.00 104 HIS A O 1
ATOM 793 N N . LYS A 1 105 ? -7.737 -15.719 3.158 1.00 94.88 105 LYS A N 1
ATOM 794 C CA . LYS A 1 105 ? -7.474 -15.688 1.709 1.00 94.88 105 LYS A CA 1
ATOM 795 C C . LYS A 1 105 ? -5.991 -15.489 1.381 1.00 94.88 105 LYS A C 1
ATOM 797 O O . LYS A 1 105 ? -5.482 -16.054 0.419 1.00 94.88 105 LYS A O 1
ATOM 802 N N . ALA A 1 106 ? -5.284 -14.719 2.201 1.00 94.12 106 ALA A N 1
ATOM 803 C CA . ALA A 1 106 ? -3.855 -14.492 2.068 1.00 94.12 106 ALA A CA 1
ATOM 804 C C . ALA A 1 106 ? -3.002 -15.508 2.850 1.00 94.12 106 ALA A C 1
ATOM 806 O O . ALA A 1 106 ? -1.787 -15.342 2.860 1.00 94.12 106 ALA A O 1
ATOM 807 N N . GLY A 1 107 ? -3.566 -16.553 3.463 1.00 94.94 107 GLY A N 1
ATOM 808 C CA . GLY A 1 107 ? -2.800 -17.614 4.132 1.00 94.94 107 GLY A CA 1
ATOM 809 C C . GLY A 1 107 ? -1.841 -17.130 5.230 1.00 94.94 107 GLY A C 1
ATOM 810 O O . GLY A 1 107 ? -0.779 -17.714 5.422 1.00 94.94 107 GLY A O 1
ATOM 811 N N . VAL A 1 108 ? -2.179 -16.045 5.925 1.00 96.50 108 VAL A N 1
ATOM 812 C CA . VAL A 1 108 ? -1.342 -15.408 6.957 1.00 96.50 108 VAL A CA 1
ATOM 813 C C . VAL A 1 108 ? -2.109 -15.268 8.267 1.00 96.50 108 VAL A C 1
ATOM 815 O O . VAL A 1 108 ? -3.315 -15.486 8.317 1.00 96.50 108 VAL A O 1
ATOM 818 N N . ARG A 1 109 ? -1.414 -14.913 9.353 1.00 94.31 109 ARG A N 1
ATOM 819 C CA . ARG A 1 109 ? -2.016 -14.807 10.696 1.00 94.31 109 ARG A CA 1
ATOM 820 C C . ARG A 1 109 ? -1.866 -13.439 11.354 1.00 94.31 109 ARG A C 1
ATOM 822 O O . ARG A 1 109 ? -2.488 -13.205 12.383 1.00 94.31 109 ARG A O 1
ATOM 829 N N . THR A 1 110 ? -1.053 -12.543 10.795 1.00 95.00 110 THR A N 1
ATOM 830 C CA . THR A 1 110 ? -0.793 -11.226 11.393 1.00 95.00 110 THR A CA 1
ATOM 831 C C . THR A 1 110 ? -0.933 -10.112 10.367 1.00 95.00 110 THR A C 1
ATOM 833 O O . THR A 1 110 ? -0.733 -10.317 9.171 1.00 95.00 110 THR A O 1
ATOM 836 N N . GLN A 1 111 ? -1.227 -8.899 10.837 1.00 93.44 111 GLN A N 1
ATOM 837 C CA . GLN A 1 111 ? -1.284 -7.718 9.976 1.00 93.44 111 GLN A CA 1
ATOM 838 C C . GLN A 1 111 ? 0.054 -7.463 9.274 1.00 93.44 111 GLN A C 1
ATOM 840 O O . GLN A 1 111 ? 0.068 -7.233 8.072 1.00 93.44 111 GLN A O 1
ATOM 845 N N . ALA A 1 112 ? 1.178 -7.577 9.988 1.00 94.50 112 ALA A N 1
ATOM 846 C CA . ALA A 1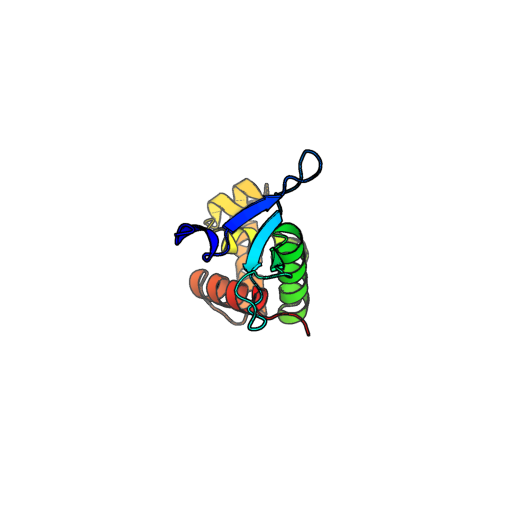 112 ? 2.501 -7.372 9.401 1.00 94.50 112 ALA A CA 1
ATOM 847 C C . ALA A 1 112 ? 2.800 -8.376 8.272 1.00 94.50 112 ALA A C 1
ATOM 849 O O . ALA A 1 112 ? 3.299 -7.996 7.212 1.00 94.50 112 ALA A O 1
ATOM 850 N N . THR A 1 113 ? 2.448 -9.654 8.464 1.00 95.94 113 THR A N 1
ATOM 851 C CA . THR A 1 113 ? 2.635 -10.681 7.424 1.00 95.94 113 THR A CA 1
ATOM 852 C C . THR A 1 113 ? 1.677 -10.496 6.251 1.00 95.94 113 THR A C 1
ATOM 854 O O . THR A 1 113 ? 2.091 -10.686 5.109 1.00 95.94 113 THR A O 1
ATOM 857 N N . LEU A 1 114 ? 0.443 -10.044 6.504 1.00 95.38 114 LEU A N 1
ATOM 858 C CA . LEU A 1 114 ? -0.492 -9.637 5.455 1.00 95.38 114 LEU A CA 1
ATOM 859 C C . LEU A 1 114 ? 0.089 -8.499 4.613 1.00 95.38 114 LEU A C 1
ATOM 861 O O . LEU A 1 114 ? 0.227 -8.665 3.407 1.00 95.38 114 LEU A O 1
ATOM 865 N N . VAL A 1 115 ? 0.479 -7.384 5.235 1.00 94.94 115 VAL A N 1
ATOM 866 C CA . VAL A 1 115 ? 1.018 -6.208 4.532 1.00 94.94 115 VAL A CA 1
ATOM 867 C C . VAL A 1 115 ? 2.232 -6.586 3.688 1.00 94.94 115 VAL A C 1
ATOM 869 O O . VAL A 1 115 ? 2.284 -6.249 2.507 1.00 94.94 115 VAL A O 1
ATOM 872 N N . ARG A 1 116 ? 3.165 -7.368 4.244 1.00 93.75 116 ARG A N 1
ATOM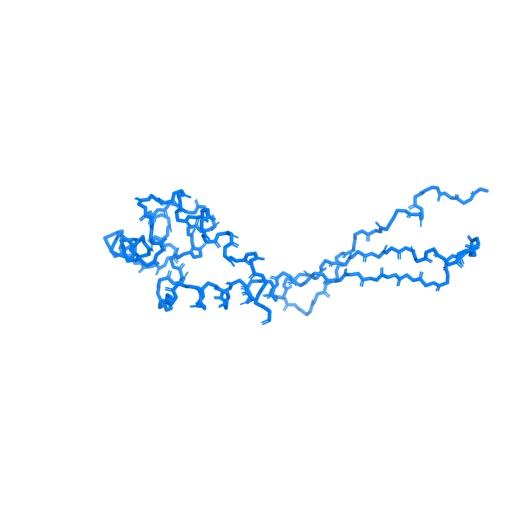 873 C CA . ARG A 1 116 ? 4.318 -7.875 3.491 1.00 93.75 116 ARG A CA 1
ATOM 874 C C . ARG A 1 116 ? 3.893 -8.670 2.254 1.00 93.75 116 ARG A C 1
ATOM 876 O O . ARG A 1 116 ? 4.429 -8.433 1.175 1.00 93.75 116 ARG A O 1
ATOM 883 N N . ARG A 1 117 ? 2.940 -9.598 2.394 1.00 93.88 117 ARG A N 1
ATOM 884 C CA . ARG A 1 117 ? 2.478 -10.446 1.283 1.00 93.88 117 ARG A CA 1
ATOM 885 C C . ARG A 1 117 ? 1.773 -9.627 0.198 1.00 93.88 117 ARG A C 1
ATOM 887 O O . ARG A 1 117 ? 1.995 -9.872 -0.983 1.00 93.88 117 ARG A O 1
ATOM 894 N N . LEU A 1 118 ? 0.975 -8.633 0.591 1.00 93.12 118 LEU A N 1
ATOM 895 C CA . LEU A 1 118 ? 0.308 -7.716 -0.336 1.00 93.12 118 L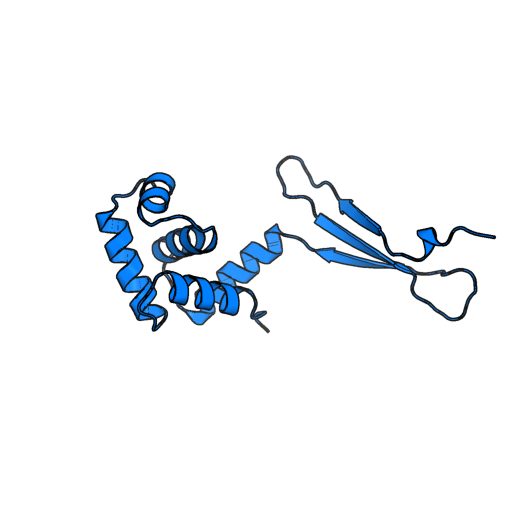EU A CA 1
ATOM 896 C C . LEU A 1 118 ? 1.317 -6.874 -1.122 1.00 93.12 118 LEU A C 1
ATOM 898 O O . LEU A 1 118 ? 1.222 -6.793 -2.341 1.00 93.12 118 LEU A O 1
ATOM 902 N N . LEU A 1 119 ? 2.320 -6.301 -0.451 1.00 90.25 119 LEU A N 1
ATOM 903 C CA . LEU A 1 119 ? 3.363 -5.508 -1.109 1.00 90.25 119 LEU A CA 1
ATOM 904 C C . LEU A 1 119 ? 4.193 -6.340 -2.091 1.00 90.25 119 LEU A C 1
ATOM 906 O O . LEU A 1 119 ? 4.573 -5.832 -3.141 1.00 90.25 119 LEU A O 1
ATOM 910 N N . GLN A 1 120 ? 4.473 -7.605 -1.771 1.00 90.06 120 GLN A N 1
ATOM 911 C CA . GLN A 1 120 ? 5.166 -8.520 -2.684 1.00 90.06 120 GLN A CA 1
ATOM 912 C C . GLN A 1 120 ? 4.313 -8.838 -3.917 1.00 90.06 120 GLN A C 1
ATOM 914 O O . GLN A 1 120 ? 4.805 -8.756 -5.038 1.00 90.06 120 GLN A O 1
ATOM 919 N N . ALA A 1 121 ? 3.027 -9.139 -3.725 1.00 88.00 121 ALA A N 1
ATOM 920 C CA . ALA A 1 121 ? 2.110 -9.425 -4.825 1.00 88.00 121 ALA A CA 1
ATOM 921 C C . ALA A 1 121 ? 1.855 -8.198 -5.719 1.00 88.00 121 ALA A C 1
ATOM 923 O O . ALA A 1 121 ? 1.811 -8.330 -6.933 1.00 88.00 121 ALA A O 1
ATOM 924 N N . ALA A 1 122 ? 1.768 -6.997 -5.143 1.00 84.50 122 ALA A N 1
ATOM 925 C CA . ALA A 1 122 ? 1.610 -5.745 -5.888 1.00 84.50 122 ALA A CA 1
ATOM 926 C C . ALA A 1 122 ? 2.832 -5.383 -6.759 1.00 84.50 122 ALA A C 1
ATOM 928 O O . ALA A 1 122 ? 2.728 -4.552 -7.660 1.00 84.50 122 ALA A O 1
ATOM 929 N N . GLN A 1 123 ? 4.000 -5.967 -6.471 1.00 78.75 123 GLN A N 1
ATOM 930 C CA . GLN A 1 123 ? 5.223 -5.796 -7.259 1.00 78.75 123 GLN A CA 1
ATOM 931 C C . GLN A 1 123 ? 5.391 -6.866 -8.339 1.00 78.75 123 GLN A C 1
ATOM 933 O O . GLN A 1 123 ? 6.156 -6.645 -9.277 1.00 78.75 123 GLN A O 1
ATOM 938 N N . ALA A 1 124 ? 4.702 -8.003 -8.216 1.00 68.69 124 ALA A N 1
ATOM 939 C CA . ALA A 1 124 ? 4.688 -9.022 -9.250 1.00 68.69 124 ALA A CA 1
ATOM 940 C C . ALA A 1 124 ? 3.924 -8.458 -10.454 1.00 68.69 124 ALA A C 1
ATOM 942 O O . ALA A 1 124 ? 2.705 -8.298 -10.419 1.00 68.69 124 ALA A O 1
ATOM 943 N N . LEU A 1 125 ? 4.670 -8.078 -11.492 1.00 53.47 125 LEU A N 1
ATOM 944 C CA . LEU A 1 125 ? 4.102 -7.594 -12.742 1.00 53.47 125 LEU A CA 1
ATOM 945 C C . LEU A 1 125 ? 3.196 -8.706 -13.302 1.00 53.47 125 LEU A C 1
ATOM 947 O O . LEU A 1 125 ? 3.690 -9.824 -13.467 1.00 53.47 125 LEU A O 1
ATOM 951 N N . PRO A 1 126 ? 1.902 -8.459 -13.574 1.00 47.47 126 PRO A N 1
ATOM 952 C CA . PRO A 1 126 ? 1.136 -9.393 -14.381 1.00 47.47 126 PRO A CA 1
ATOM 953 C C . PRO A 1 126 ? 1.805 -9.438 -15.760 1.00 47.47 126 PRO A C 1
ATOM 955 O O . PRO A 1 126 ? 1.915 -8.409 -16.427 1.00 47.47 126 PRO A O 1
ATOM 958 N N . SER A 1 127 ? 2.345 -10.608 -16.100 1.00 48.09 127 SER A N 1
ATOM 959 C CA . SER A 1 127 ? 2.875 -10.948 -17.424 1.00 48.09 127 SER A CA 1
ATOM 960 C C . SER A 1 127 ? 1.790 -10.882 -18.487 1.00 48.09 127 SER A C 1
ATOM 962 O O . SER A 1 127 ? 0.693 -11.410 -18.187 1.00 48.09 127 SER A O 1
#

Organism: Paludibaculum fermentans (NCBI:txid1473598)

Secondary structure (DSSP, 8-state):
---GGGGSPEEEEE--STTSPPEEEEEEE---SSSS---EEEEEE-HHHHHHHHHHHHHHHH---HHHHHHHHHHHTT--HHHHHHHHT--HHHHHHHHHHHHHHTT-SSHHHHHHHHHHHHHS---

Solvent-accessible surface area (backbone atoms only — not comparable to full-atom values): 7461 Å² total; per-residue (Å²): 135,82,68,80,68,83,68,56,54,51,81,42,77,45,81,53,68,94,90,49,83,52,31,44,33,37,42,34,70,43,86,75,87,53,100,64,62,88,45,66,50,69,52,74,46,51,63,68,59,51,51,53,52,19,54,51,27,40,38,74,73,49,66,56,50,77,71,48,44,58,50,49,52,35,43,65,72,68,43,50,66,62,56,38,11,64,76,68,76,49,53,56,69,57,42,52,55,47,48,54,51,51,25,61,60,64,76,40,90,47,70,70,57,41,37,53,52,51,57,54,39,40,65,48,73,81,125

Sequence (127 aa):
MPDSEDRAGGLVQIERSAGQAPLLAWATPLVNGSPTPTYRAVAIVDPARRQLTASAALEATFRFTKAEMRLAEQMMNGKSPAEAAQALGITIHTVRTYLKRLYHKAGVRTQATLVRRLLQAAQALPS

Mean predicted aligned error: 9.8 Å

Nearest PDB structures (foldseek):
  3ulq-assembly1_B  TM=9.490E-01  e=1.808E-02  Bacillus subtilis
  1je8-assembly2_E  TM=9.462E-01  e=1.808E-02  Escherichia coli
  3qp6-assembly1_A-2  TM=9.158E-01  e=2.167E-02  Chromobacterium violaceum
  5xt2-assembly5_E  TM=6.923E-01  e=1.419E-02  Bradyrhizobium japonicum
  3qp5-assembly2_C  TM=5.405E-01  e=2.445E-02  Chromobacterium violaceum

Foldseek 3Di:
DPDPVVQAWDWDWADDPPPADTKTKTWHQDCPVDPDRPDIDIDIHRVVVLVVQLLVLCCVQQVDDPVLSLLLVCLLVVDDLCVSCVVVVHDSVVSVVSVVVLCVSQVHDDSVVSSVSSVVSSPPGDD

Radius of gyration: 20.8 Å; Cα contacts (8 Å, |Δi|>4): 142; chains: 1; bounding box: 53×39×45 Å

InterPro domains:
  IPR000792 Transcription regulator LuxR, C-terminal [PF00196] (64-116)
  IPR000792 Transcription regulator LuxR, C-terminal [SM00421] (61-118)
  IPR016032 Signal transduction response regulator, C-terminal effector [SSF46894] (49-120)
  IPR036388 Winged helix-like DNA-binding domain superfamily [G3DSA:1.10.10.10] (62-124)

pLDDT: mean 83.42, std 14.55, range [34.91, 97.94]